Protein AF-A0A2X1BCI5-F1 (afdb_monomer_lite)

InterPro domains:
  IPR005119 LysR, substrate-binding [PF03466] (2-101)

Structure (mmCIF, N/CA/C/O backbone):
data_AF-A0A2X1BCI5-F1
#
_entry.id   AF-A0A2X1BCI5-F1
#
loop_
_atom_site.group_PDB
_atom_site.id
_atom_site.type_symbol
_atom_site.label_atom_id
_atom_site.label_alt_id
_atom_site.label_comp_id
_atom_site.label_asym_id
_atom_site.label_entity_id
_atom_site.label_seq_id
_atom_site.pdbx_PDB_ins_code
_atom_site.Cartn_x
_atom_site.Cartn_y
_atom_site.Cartn_z
_atom_site.occupancy
_atom_site.B_iso_or_equiv
_atom_site.auth_seq_id
_atom_site.auth_comp_id
_atom_site.auth_asym_id
_atom_site.auth_atom_id
_atom_site.pdbx_PDB_model_num
ATOM 1 N N . MET A 1 1 ? -2.399 7.761 15.644 1.00 83.50 1 MET A N 1
ATOM 2 C CA . MET A 1 1 ? -0.979 7.354 15.608 1.00 83.50 1 MET A CA 1
ATOM 3 C C . MET A 1 1 ? -0.542 7.251 14.160 1.00 83.50 1 MET A C 1
ATOM 5 O O . MET A 1 1 ? -1.283 6.682 13.364 1.00 83.50 1 MET A O 1
ATOM 9 N N . LEU A 1 2 ? 0.617 7.814 13.827 1.00 81.81 2 LEU A N 1
ATOM 10 C CA . LEU A 1 2 ? 1.187 7.818 12.478 1.00 81.81 2 LEU A CA 1
ATOM 11 C C . LEU A 1 2 ? 2.583 7.194 12.517 1.00 81.81 2 LEU A C 1
ATOM 13 O O . LEU A 1 2 ? 3.223 7.218 13.567 1.00 81.81 2 LEU A O 1
ATOM 17 N N . LEU A 1 3 ? 3.037 6.668 11.378 1.00 82.50 3 LEU A N 1
ATOM 18 C CA . LEU A 1 3 ? 4.419 6.213 11.204 1.00 82.50 3 LEU A CA 1
ATOM 19 C C . LEU A 1 3 ? 5.405 7.359 11.445 1.00 82.50 3 LEU A C 1
ATOM 21 O O . LEU A 1 3 ? 5.033 8.528 11.314 1.00 82.50 3 LEU A O 1
ATOM 25 N N . GLY A 1 4 ? 6.650 7.015 11.766 1.00 77.06 4 GLY A N 1
ATOM 26 C CA . GLY A 1 4 ? 7.753 7.965 11.865 1.00 77.06 4 GLY A CA 1
ATOM 27 C C . GLY A 1 4 ? 8.127 8.632 10.539 1.00 77.06 4 GLY A C 1
ATOM 28 O O . GLY A 1 4 ? 7.604 8.302 9.469 1.00 77.06 4 GLY A O 1
ATOM 29 N N . ASP A 1 5 ? 9.042 9.594 10.629 1.00 71.56 5 ASP A N 1
ATOM 30 C CA . ASP A 1 5 ? 9.600 10.291 9.470 1.00 71.56 5 ASP A CA 1
ATOM 31 C C . ASP A 1 5 ? 10.339 9.307 8.536 1.00 71.56 5 ASP A C 1
ATOM 33 O O . ASP A 1 5 ? 10.894 8.304 8.980 1.00 71.56 5 ASP A O 1
ATOM 37 N N . GLY A 1 6 ? 10.343 9.580 7.227 1.00 76.56 6 GLY A N 1
ATOM 38 C CA . GLY A 1 6 ? 10.981 8.719 6.216 1.00 76.56 6 GLY A CA 1
ATOM 39 C C . GLY A 1 6 ? 10.062 7.657 5.597 1.00 76.56 6 GLY A C 1
ATOM 40 O O . GLY A 1 6 ? 10.426 7.026 4.603 1.00 76.56 6 GLY A O 1
ATOM 41 N N . HIS A 1 7 ? 8.841 7.494 6.112 1.00 80.62 7 HIS A N 1
ATOM 42 C CA . HIS A 1 7 ? 7.809 6.678 5.479 1.00 80.62 7 HIS A CA 1
ATOM 43 C C . HIS A 1 7 ? 6.903 7.526 4.582 1.00 80.62 7 HIS A C 1
ATO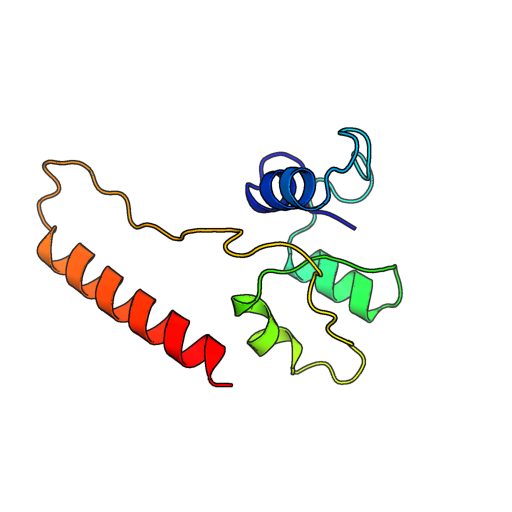M 45 O O . HIS A 1 7 ? 6.110 8.316 5.083 1.00 80.62 7 HIS A O 1
ATOM 51 N N . CYS A 1 8 ? 6.906 7.262 3.270 1.00 82.50 8 CYS A N 1
ATOM 52 C CA . CYS A 1 8 ? 6.005 7.928 2.312 1.00 82.50 8 CYS A CA 1
ATOM 53 C C . CYS A 1 8 ? 4.517 7.886 2.718 1.00 82.50 8 CYS A C 1
ATOM 55 O O . CYS A 1 8 ? 3.761 8.800 2.410 1.00 82.50 8 CYS A O 1
ATOM 57 N N . LEU A 1 9 ? 4.085 6.847 3.446 1.00 82.44 9 LEU A N 1
ATOM 58 C CA . LEU A 1 9 ? 2.714 6.747 3.948 1.00 82.44 9 LEU A CA 1
ATOM 59 C C . LEU A 1 9 ? 2.376 7.856 4.959 1.00 82.44 9 LEU A C 1
ATOM 61 O O . LEU A 1 9 ? 1.250 8.347 4.943 1.00 82.44 9 LEU A O 1
ATOM 65 N N . ARG A 1 10 ? 3.328 8.268 5.810 1.00 83.12 10 ARG A N 1
ATOM 66 C CA . ARG A 1 10 ? 3.144 9.407 6.721 1.00 83.12 10 ARG A CA 1
ATOM 67 C C . ARG A 1 10 ? 2.873 10.663 5.906 1.00 83.12 10 ARG A C 1
ATOM 69 O O . ARG A 1 10 ? 1.866 11.316 6.145 1.00 83.12 10 ARG A O 1
ATOM 76 N N . ASP A 1 11 ? 3.723 10.948 4.924 1.00 82.06 11 ASP A N 1
ATOM 77 C CA . ASP A 1 11 ? 3.606 12.148 4.094 1.00 82.06 11 ASP A CA 1
ATOM 78 C C . ASP A 1 11 ? 2.269 12.189 3.345 1.00 82.06 11 ASP A C 1
ATOM 80 O O . ASP A 1 11 ? 1.576 13.204 3.388 1.00 82.06 11 ASP A O 1
ATOM 84 N N . HIS A 1 12 ? 1.844 11.060 2.767 1.00 81.19 12 HIS A N 1
ATOM 85 C CA . HIS A 1 12 ? 0.539 10.955 2.110 1.00 81.19 12 HIS A CA 1
ATOM 86 C C . HIS A 1 12 ? -0.620 11.229 3.077 1.00 81.19 12 HIS A C 1
ATOM 88 O O . HIS A 1 12 ? -1.558 11.942 2.736 1.00 81.19 12 HIS A O 1
ATOM 94 N N . ILE A 1 13 ? -0.569 10.686 4.298 1.00 82.81 13 ILE A N 1
ATOM 95 C CA . ILE A 1 13 ? -1.602 10.939 5.311 1.00 82.81 13 ILE A CA 1
ATOM 96 C C . ILE A 1 13 ? -1.629 12.419 5.703 1.00 82.81 13 ILE A C 1
ATOM 98 O O . ILE A 1 13 ? -2.701 13.010 5.814 1.00 82.81 13 ILE A O 1
ATOM 102 N N . MET A 1 14 ? -0.460 13.025 5.908 1.00 82.00 14 MET A N 1
ATOM 103 C CA . MET A 1 14 ? -0.347 14.440 6.262 1.00 82.00 14 MET A CA 1
ATOM 104 C C . MET A 1 14 ? -0.942 15.340 5.174 1.00 82.00 14 MET A C 1
ATOM 106 O O . MET A 1 14 ? -1.634 16.306 5.497 1.00 82.00 14 MET A O 1
ATOM 110 N N . GLU A 1 15 ? -0.711 15.001 3.905 1.00 80.62 15 GLU A N 1
ATOM 111 C CA . GLU A 1 15 ? -1.253 15.707 2.743 1.00 80.62 15 GLU A CA 1
ATOM 112 C C . GLU A 1 15 ? -2.776 15.550 2.629 1.00 80.62 15 GLU A C 1
ATOM 114 O O . GLU A 1 15 ? -3.494 16.548 2.533 1.00 80.62 15 GLU A O 1
ATOM 119 N N . VAL A 1 16 ? -3.287 14.318 2.712 1.00 79.50 16 VAL A N 1
ATOM 120 C CA . VAL A 1 16 ? -4.721 14.016 2.561 1.00 79.50 16 VAL A CA 1
ATOM 121 C C . VAL A 1 16 ? -5.541 14.580 3.719 1.00 79.50 16 VAL A C 1
ATOM 123 O O . VAL A 1 16 ? -6.573 15.214 3.499 1.00 79.50 16 VAL A O 1
ATOM 126 N N . CYS A 1 17 ? -5.081 14.393 4.957 1.00 79.00 17 CYS A N 1
ATOM 127 C CA . CYS A 1 17 ? -5.792 14.846 6.153 1.00 79.00 17 CYS A CA 1
ATOM 128 C C . CYS A 1 17 ? -5.515 16.318 6.504 1.00 79.00 17 CYS A C 1
ATOM 130 O O . CYS A 1 17 ? -6.079 16.821 7.475 1.00 79.00 17 CYS A O 1
ATOM 132 N N . LYS A 1 18 ? -4.651 17.010 5.742 1.00 77.94 18 LYS A N 1
ATOM 133 C CA . LYS A 1 18 ? -4.219 18.401 5.989 1.00 77.94 18 LYS A CA 1
ATOM 134 C C . LYS A 1 18 ? -3.744 18.633 7.428 1.00 77.94 18 LYS A C 1
ATOM 136 O O . LYS A 1 18 ? -3.993 19.684 8.023 1.00 77.94 18 LYS A O 1
ATOM 141 N N . PHE A 1 19 ? -3.073 17.642 8.009 1.00 76.25 19 PHE A N 1
ATOM 142 C CA . PHE A 1 19 ? -2.563 17.748 9.370 1.00 76.25 19 PHE A CA 1
ATOM 143 C C . PHE A 1 19 ? -1.401 18.749 9.449 1.00 76.25 19 PHE A C 1
ATOM 145 O O . PHE A 1 19 ? -0.607 18.900 8.519 1.00 76.25 19 PHE A O 1
ATOM 152 N N . GLN A 1 20 ? -1.272 19.438 10.585 1.00 72.38 20 GLN A N 1
ATOM 153 C CA . GLN A 1 20 ? -0.122 20.308 10.837 1.00 72.38 20 GLN A CA 1
ATOM 154 C C . GLN A 1 20 ? 1.132 19.456 11.050 1.00 72.38 20 GLN A C 1
ATOM 156 O O . GLN A 1 20 ? 1.082 18.487 11.795 1.00 72.38 20 GLN A O 1
ATOM 161 N N . ARG A 1 21 ? 2.282 19.835 10.470 1.00 64.56 21 ARG A N 1
ATOM 162 C CA . ARG A 1 21 ? 3.532 19.035 10.493 1.00 64.56 21 ARG A CA 1
ATOM 163 C C . ARG A 1 21 ? 4.000 18.549 11.877 1.00 64.56 21 ARG A C 1
ATOM 165 O O . ARG A 1 21 ? 4.744 17.574 11.942 1.00 64.56 21 ARG A O 1
ATOM 172 N N . ASN A 1 22 ? 3.542 19.177 12.959 1.00 62.78 22 ASN A N 1
ATOM 173 C CA . ASN A 1 22 ? 3.881 18.806 14.335 1.00 62.78 22 ASN A CA 1
ATOM 174 C C . ASN A 1 22 ? 2.957 17.732 14.946 1.00 62.78 22 ASN A C 1
ATOM 176 O O . ASN A 1 22 ? 3.167 17.319 16.085 1.00 62.78 22 ASN A O 1
ATOM 180 N N . THR A 1 23 ? 1.936 17.240 14.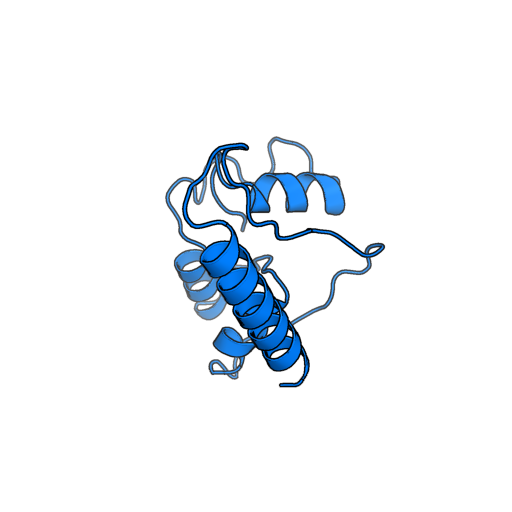235 1.00 65.19 23 THR A N 1
ATOM 181 C CA . THR A 1 23 ? 1.072 16.170 14.754 1.00 65.19 23 THR A CA 1
ATOM 182 C C . THR A 1 23 ? 1.833 14.843 14.834 1.00 65.19 23 THR A C 1
ATOM 184 O O . THR A 1 23 ? 2.242 14.275 13.818 1.00 65.19 23 THR A O 1
ATOM 187 N N . GLY A 1 24 ? 2.003 14.324 16.054 1.00 59.91 24 GLY A N 1
ATOM 188 C CA . GLY A 1 24 ? 2.552 12.986 16.297 1.00 59.91 24 GLY A CA 1
ATOM 189 C C . GLY A 1 24 ? 4.026 12.819 15.914 1.00 59.91 24 GLY A C 1
ATOM 190 O O . GLY A 1 24 ? 4.387 11.745 15.439 1.00 59.91 24 GLY A O 1
ATOM 191 N N . GLN A 1 25 ? 4.844 13.869 16.065 1.00 57.16 25 GLN A N 1
ATOM 192 C CA . GLN A 1 25 ? 6.279 13.862 15.730 1.00 57.16 25 GLN A CA 1
ATOM 193 C C . GLN A 1 25 ? 7.119 12.903 16.595 1.00 57.16 25 GLN A C 1
ATOM 195 O O . GLN A 1 25 ? 8.069 12.321 16.077 1.00 57.16 25 GLN A O 1
ATOM 200 N N . ASP A 1 26 ? 6.735 12.663 17.856 1.00 57.25 26 ASP A N 1
ATOM 201 C CA . ASP A 1 26 ? 7.658 12.029 18.813 1.00 57.25 26 ASP A CA 1
ATOM 202 C C . ASP A 1 26 ? 7.245 10.649 19.340 1.00 57.25 26 ASP A C 1
ATOM 204 O O . ASP A 1 26 ? 8.087 9.928 19.866 1.00 57.25 26 ASP A O 1
ATOM 208 N N . MET A 1 27 ? 5.983 10.225 19.206 1.00 62.56 27 MET A N 1
ATOM 209 C CA . MET A 1 27 ? 5.530 9.031 19.942 1.00 62.56 27 MET A CA 1
ATOM 210 C C . MET A 1 27 ? 5.848 7.680 19.276 1.00 62.56 27 MET A C 1
ATOM 212 O O . MET A 1 27 ? 5.816 6.669 19.968 1.00 62.56 27 MET A O 1
ATOM 216 N N . PHE A 1 28 ? 6.160 7.623 17.973 1.00 66.88 28 PHE A N 1
ATOM 217 C CA . PHE A 1 28 ? 6.256 6.341 17.241 1.00 66.88 28 PHE A CA 1
ATOM 218 C C . PHE A 1 28 ? 7.288 6.332 16.100 1.00 66.88 28 PHE A C 1
ATOM 220 O O . PHE A 1 28 ? 7.066 5.698 15.069 1.00 66.88 28 PHE A O 1
ATOM 227 N N . ARG A 1 29 ? 8.412 7.044 16.263 1.00 65.62 29 ARG A N 1
ATOM 228 C CA . ARG A 1 29 ? 9.428 7.223 15.206 1.00 65.62 29 ARG A CA 1
ATOM 229 C C . ARG A 1 29 ? 9.954 5.917 14.597 1.00 65.62 29 ARG A C 1
ATOM 231 O O . ARG A 1 29 ? 10.112 5.865 13.385 1.00 65.62 29 ARG A O 1
ATOM 238 N N . ASP A 1 30 ? 10.109 4.871 15.407 1.00 71.75 30 ASP A N 1
ATOM 239 C CA . ASP A 1 30 ? 10.634 3.569 14.964 1.00 71.75 30 ASP A CA 1
ATOM 240 C C . ASP A 1 30 ? 9.546 2.487 14.812 1.00 71.75 30 ASP A C 1
ATOM 242 O O . ASP A 1 30 ? 9.840 1.301 14.652 1.00 71.75 30 ASP A O 1
ATOM 246 N N . ALA A 1 31 ? 8.266 2.860 14.898 1.00 79.88 31 ALA A N 1
ATOM 247 C CA . ALA A 1 31 ? 7.177 1.895 14.815 1.00 79.88 31 ALA A CA 1
ATOM 248 C C . ALA A 1 31 ? 6.896 1.494 13.361 1.00 79.88 31 ALA A C 1
ATOM 250 O O . ALA A 1 31 ? 6.748 2.339 12.481 1.00 79.88 31 ALA A O 1
ATOM 251 N N . SER A 1 32 ? 6.735 0.192 13.122 1.00 86.38 32 SER A N 1
ATOM 252 C CA . SER A 1 32 ? 6.225 -0.323 11.848 1.00 86.38 32 SER A CA 1
ATOM 253 C C . SER A 1 32 ? 4.701 -0.176 11.755 1.00 86.38 32 SER A C 1
ATOM 255 O O . SER A 1 32 ? 4.019 -0.006 12.769 1.00 86.38 32 SER A O 1
ATOM 257 N N . LEU A 1 33 ? 4.137 -0.333 10.551 1.00 87.50 33 LEU A N 1
ATOM 258 C CA . LEU A 1 33 ? 2.681 -0.353 10.369 1.00 87.50 33 LEU A CA 1
ATOM 259 C C . LEU A 1 33 ? 2.031 -1.444 11.233 1.00 87.50 33 LEU A C 1
ATOM 261 O O . LEU A 1 33 ? 1.040 -1.184 11.908 1.00 87.50 33 LEU A O 1
ATOM 265 N N . ASN A 1 34 ? 2.642 -2.632 11.284 1.00 88.12 34 ASN A N 1
ATOM 266 C CA . ASN A 1 34 ? 2.165 -3.729 12.123 1.00 88.12 34 ASN A CA 1
ATOM 267 C C . ASN A 1 34 ? 2.169 -3.345 13.604 1.00 88.12 34 ASN A C 1
ATOM 269 O O . ASN A 1 34 ? 1.216 -3.645 14.315 1.00 88.12 34 ASN A O 1
ATOM 273 N N . THR A 1 35 ? 3.201 -2.639 14.067 1.00 89.38 35 THR A N 1
ATOM 274 C CA . THR A 1 35 ? 3.270 -2.148 15.449 1.00 89.38 35 THR A CA 1
ATOM 275 C C . THR A 1 35 ? 2.111 -1.196 15.748 1.00 89.38 35 THR A C 1
ATOM 277 O O . THR A 1 35 ? 1.443 -1.355 16.764 1.00 89.38 35 THR A O 1
ATOM 280 N N . LEU A 1 36 ? 1.812 -0.250 14.853 1.00 89.38 36 LEU A N 1
ATOM 281 C CA . LEU A 1 36 ? 0.690 0.683 15.027 1.00 89.38 36 LEU A CA 1
ATOM 282 C C . LEU A 1 36 ? -0.672 -0.024 15.047 1.00 89.38 36 LEU A C 1
ATOM 284 O O . LEU A 1 36 ? -1.550 0.349 15.830 1.00 89.38 36 LEU A O 1
ATOM 288 N N . VAL A 1 37 ? -0.841 -1.066 14.230 1.00 89.75 37 VAL A N 1
ATOM 289 C CA . VAL A 1 37 ? -2.037 -1.922 14.258 1.00 89.75 37 VAL A CA 1
ATOM 290 C C . VAL A 1 37 ? -2.146 -2.641 15.604 1.00 89.75 37 VAL A C 1
ATOM 292 O O . VAL A 1 37 ? -3.207 -2.606 16.219 1.00 89.75 37 VAL A O 1
ATOM 295 N N . GLN A 1 38 ? -1.054 -3.213 16.121 1.00 89.56 38 GLN A N 1
ATOM 296 C CA . GLN A 1 38 ? -1.046 -3.868 17.437 1.00 89.56 38 GLN A CA 1
ATOM 297 C C . GLN A 1 38 ? -1.352 -2.900 18.587 1.00 89.56 38 GLN A C 1
ATOM 299 O O . GLN A 1 38 ? -2.087 -3.247 19.508 1.00 89.56 38 GLN A O 1
ATOM 304 N N . LEU A 1 39 ? -0.861 -1.663 18.533 1.00 90.56 39 LEU A N 1
ATOM 305 C CA . LEU A 1 39 ? -1.208 -0.637 19.522 1.00 90.56 39 LEU A CA 1
ATOM 306 C C . LEU A 1 39 ? -2.699 -0.276 19.458 1.00 90.56 39 LEU A C 1
ATOM 308 O O . LEU A 1 39 ? -3.353 -0.146 20.490 1.00 90.56 39 LEU A O 1
ATOM 312 N N . THR A 1 40 ? -3.256 -0.186 18.249 1.00 90.56 40 THR A N 1
ATOM 313 C CA . THR A 1 40 ? -4.694 0.047 18.031 1.00 90.56 40 THR A CA 1
ATOM 314 C C . THR A 1 40 ? -5.525 -1.110 18.596 1.00 90.56 40 THR A C 1
ATOM 316 O O . THR A 1 40 ? -6.494 -0.874 19.312 1.00 90.56 40 THR A O 1
ATOM 319 N N . LEU A 1 41 ? -5.096 -2.3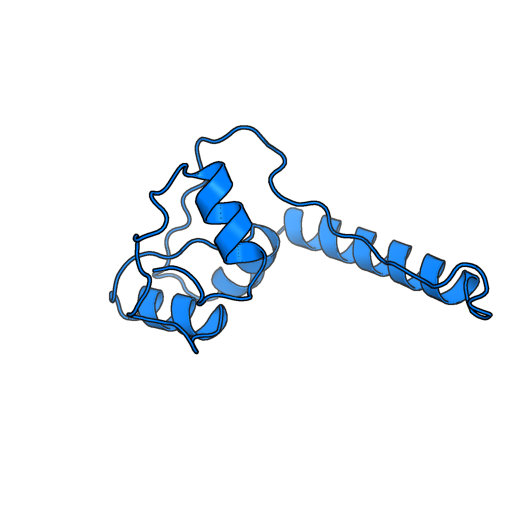58 18.371 1.00 90.69 41 LEU A N 1
ATOM 320 C CA . LEU A 1 41 ? -5.717 -3.564 18.939 1.00 90.69 41 LEU A CA 1
ATOM 321 C C . LEU A 1 41 ? -5.747 -3.564 20.470 1.00 90.69 41 LEU A C 1
ATOM 323 O O . LEU A 1 41 ? -6.689 -4.075 21.069 1.00 90.69 41 LEU A O 1
ATOM 327 N N . ASN A 1 42 ? -4.733 -2.974 21.101 1.00 90.94 42 ASN A N 1
ATOM 328 C CA . ASN A 1 42 ? -4.626 -2.847 22.553 1.00 90.94 42 ASN A CA 1
ATOM 329 C C . ASN A 1 42 ? -5.249 -1.542 23.086 1.00 90.94 42 ASN A C 1
ATOM 331 O O . ASN A 1 42 ? -4.912 -1.098 24.181 1.00 90.94 42 ASN A O 1
ATOM 335 N N . ASN A 1 43 ? -6.166 -0.923 22.331 1.00 88.81 43 ASN A N 1
ATOM 336 C CA . ASN A 1 43 ? -6.884 0.302 22.700 1.00 88.81 43 ASN A CA 1
ATOM 337 C C . ASN A 1 43 ? -5.982 1.523 22.965 1.00 88.81 43 ASN A C 1
ATOM 339 O O . ASN A 1 43 ? -6.376 2.447 23.674 1.00 88.81 43 ASN A O 1
ATOM 343 N N . MET A 1 44 ? -4.788 1.578 22.369 1.00 88.75 44 MET A N 1
ATOM 344 C CA . MET A 1 44 ? -3.849 2.700 22.532 1.00 88.75 44 MET A CA 1
ATOM 345 C C . MET A 1 44 ? -4.072 3.829 21.509 1.00 88.75 44 MET A C 1
ATOM 347 O O . MET A 1 44 ? -3.202 4.673 21.298 1.00 88.75 44 MET A O 1
ATOM 351 N N . GLY A 1 45 ? -5.243 3.861 20.869 1.00 88.25 45 GLY A N 1
ATOM 352 C CA . GLY A 1 45 ? -5.669 4.917 19.954 1.00 88.25 45 GLY A CA 1
ATOM 353 C C . GLY A 1 45 ? -6.124 4.381 18.601 1.00 88.25 45 GLY A C 1
ATOM 354 O O . GLY A 1 45 ? -6.502 3.224 18.475 1.00 88.25 45 GLY A O 1
ATOM 355 N N . LEU A 1 46 ? -6.084 5.250 17.591 1.00 89.25 46 LEU A N 1
ATOM 356 C CA . LEU A 1 46 ? -6.459 4.957 16.204 1.00 89.25 46 LEU A CA 1
ATOM 357 C C . LEU A 1 46 ? -5.238 5.105 15.292 1.00 89.25 46 LEU A C 1
ATOM 359 O O . LEU A 1 46 ? -4.334 5.902 15.577 1.00 89.25 46 LEU A O 1
ATOM 363 N N . THR A 1 47 ? -5.222 4.405 14.164 1.00 89.31 47 THR A N 1
ATOM 364 C CA . THR A 1 47 ? -4.196 4.564 13.128 1.00 89.31 47 THR A CA 1
ATOM 365 C C . THR A 1 47 ? -4.811 4.563 11.731 1.00 89.31 47 THR A C 1
ATOM 367 O O . THR A 1 47 ? -5.977 4.219 11.562 1.00 89.31 47 THR A O 1
ATOM 370 N N . LEU A 1 48 ? -4.033 5.004 10.745 1.00 87.81 48 LEU A N 1
ATOM 371 C CA . LEU A 1 48 ? -4.427 5.059 9.342 1.00 87.81 48 LEU A CA 1
ATOM 372 C C . LEU A 1 48 ? -3.614 4.039 8.559 1.00 87.81 48 LEU A C 1
ATOM 374 O O . LEU A 1 48 ? -2.394 3.949 8.708 1.00 87.81 48 LEU A O 1
ATOM 378 N N . VAL A 1 49 ? -4.308 3.268 7.733 1.00 88.00 49 VAL A N 1
ATOM 379 C CA . VAL A 1 49 ? -3.758 2.117 7.018 1.00 88.00 49 VAL A CA 1
ATOM 380 C C . VAL A 1 49 ? -4.160 2.199 5.545 1.00 88.00 49 VAL A C 1
ATOM 382 O O . VAL A 1 49 ? -5.213 2.753 5.228 1.00 88.00 49 VAL A O 1
ATOM 385 N N . PRO A 1 50 ? -3.339 1.683 4.618 1.00 86.94 50 PRO A N 1
ATOM 386 C CA . PRO A 1 50 ? -3.751 1.555 3.228 1.00 86.94 50 PRO A CA 1
ATOM 387 C C . PRO A 1 50 ? -4.817 0.460 3.084 1.00 86.94 50 PRO A C 1
ATOM 389 O O . PRO A 1 50 ? -4.745 -0.564 3.757 1.00 86.94 50 PRO A O 1
ATOM 392 N N . GLU A 1 51 ? -5.738 0.639 2.138 1.00 86.06 51 GLU A N 1
ATOM 393 C CA . GLU A 1 51 ? -6.829 -0.306 1.830 1.00 86.06 51 GLU A CA 1
ATOM 394 C C . GLU A 1 51 ? -6.333 -1.754 1.636 1.00 86.06 51 GLU A C 1
ATOM 396 O O . GLU A 1 51 ? -6.903 -2.700 2.163 1.00 86.06 51 GLU A O 1
ATOM 401 N N . MET A 1 52 ? -5.193 -1.945 0.965 1.00 84.88 52 MET A N 1
ATOM 402 C CA . MET A 1 52 ? -4.628 -3.285 0.741 1.00 84.88 52 MET A CA 1
ATOM 403 C C . MET A 1 52 ? -4.246 -4.039 2.033 1.00 84.88 52 MET A C 1
ATOM 405 O O . MET A 1 52 ? -4.061 -5.255 2.004 1.00 84.88 52 MET A O 1
ATOM 409 N N . ALA A 1 53 ? -4.092 -3.335 3.160 1.00 86.25 53 ALA A N 1
ATOM 410 C CA . ALA A 1 53 ? -3.769 -3.936 4.451 1.00 86.25 53 ALA A CA 1
ATOM 411 C C . ALA A 1 53 ? -5.013 -4.409 5.226 1.00 86.25 53 ALA A C 1
ATOM 413 O O . ALA A 1 53 ? -4.853 -5.166 6.181 1.00 86.25 53 ALA A O 1
ATOM 414 N N . LEU A 1 54 ? -6.229 -4.023 4.813 1.00 86.69 54 LEU A N 1
ATOM 415 C CA . LEU A 1 54 ? -7.480 -4.394 5.494 1.00 86.69 54 LEU A CA 1
ATOM 416 C C . LEU A 1 54 ? -7.690 -5.914 5.516 1.00 86.69 54 LEU A C 1
ATOM 418 O O . LEU A 1 54 ? -8.058 -6.484 6.539 1.00 86.69 54 LEU A O 1
ATOM 422 N N . SER A 1 55 ? -7.305 -6.605 4.437 1.00 83.25 55 SER A N 1
ATOM 423 C CA . SER A 1 55 ? -7.361 -8.073 4.366 1.00 83.25 55 SER A CA 1
ATOM 424 C C . SER A 1 55 ? -6.617 -8.762 5.522 1.00 83.25 55 SER A C 1
ATOM 426 O O . SER A 1 55 ? -7.083 -9.775 6.040 1.00 83.25 55 SER A O 1
ATOM 428 N N . GLN A 1 56 ? -5.502 -8.192 5.987 1.00 81.25 56 GLN A N 1
ATOM 429 C CA . GLN A 1 56 ? -4.729 -8.718 7.121 1.00 81.25 56 GLN A CA 1
ATOM 430 C C . GLN A 1 56 ? -5.358 -8.353 8.473 1.00 81.25 56 GLN A C 1
ATOM 432 O O . GLN A 1 56 ? -5.089 -9.014 9.474 1.00 81.25 56 GLN A O 1
ATOM 437 N N . MET A 1 57 ? -6.187 -7.309 8.509 1.00 82.25 57 MET A N 1
ATOM 438 C CA . MET A 1 57 ? -6.852 -6.817 9.718 1.00 82.25 57 MET A CA 1
ATOM 439 C C . MET A 1 57 ? -8.179 -7.519 9.984 1.00 82.25 57 MET A C 1
ATOM 441 O O . MET A 1 57 ? -8.562 -7.627 11.145 1.00 82.25 57 MET A O 1
ATOM 445 N N . SER A 1 58 ? -8.806 -8.093 8.954 1.00 80.81 58 SER A N 1
ATOM 446 C CA . SER A 1 58 ? -10.011 -8.927 9.077 1.00 80.81 58 SER A CA 1
ATOM 447 C C . SER A 1 58 ? -9.866 -10.095 10.069 1.00 80.81 58 SER A C 1
ATOM 449 O O . SER A 1 58 ? -10.853 -10.569 10.627 1.00 80.81 58 SER A O 1
ATOM 451 N N . ALA A 1 59 ? -8.631 -10.528 10.350 1.00 82.06 59 ALA A N 1
ATOM 452 C CA . ALA A 1 59 ? -8.318 -11.526 11.371 1.00 82.06 59 ALA A CA 1
ATOM 453 C C . ALA A 1 59 ? -8.584 -11.047 12.815 1.00 82.06 59 ALA A C 1
ATOM 455 O O . ALA A 1 59 ? -8.602 -11.865 13.737 1.00 82.06 59 ALA A O 1
ATOM 456 N N . TYR A 1 60 ? -8.781 -9.744 13.033 1.00 85.19 60 TYR A N 1
ATOM 457 C CA . TYR A 1 60 ? -8.982 -9.154 14.350 1.00 85.19 60 TYR A CA 1
ATOM 458 C C . TYR A 1 60 ? -10.408 -8.594 14.500 1.00 85.19 60 TYR A C 1
ATOM 460 O O . TYR A 1 60 ? -10.666 -7.452 14.119 1.00 85.19 60 TYR A O 1
ATOM 468 N N . PRO A 1 61 ? -11.339 -9.330 15.137 1.00 81.88 61 PRO A N 1
ATOM 469 C CA . PRO A 1 61 ? -12.759 -8.954 15.200 1.00 81.88 61 PRO A CA 1
ATOM 470 C C . PRO A 1 61 ? -13.042 -7.679 16.010 1.00 81.88 61 PRO A C 1
ATOM 472 O O . PRO A 1 61 ? -14.130 -7.116 15.925 1.00 81.88 61 PRO A O 1
ATOM 475 N N . ASN A 1 62 ? -12.074 -7.226 16.809 1.00 85.69 62 ASN A N 1
ATOM 476 C CA . ASN A 1 62 ? -12.211 -6.045 17.660 1.00 85.69 62 ASN A CA 1
ATOM 477 C C . ASN A 1 62 ? -11.778 -4.747 16.960 1.00 85.69 62 ASN A C 1
ATOM 479 O O . ASN A 1 62 ? -11.932 -3.671 17.538 1.00 85.69 62 ASN A O 1
ATOM 483 N N . LEU A 1 63 ? -11.234 -4.823 15.740 1.00 88.00 63 LEU A N 1
ATOM 484 C CA . LEU A 1 63 ? -10.960 -3.637 14.936 1.00 88.00 63 LEU A CA 1
ATOM 485 C C . LEU A 1 63 ? -12.211 -3.222 14.174 1.00 88.00 63 LEU A C 1
ATOM 487 O O . LEU A 1 63 ? -12.952 -4.045 13.645 1.00 88.00 63 LEU A O 1
ATOM 491 N N . LYS A 1 64 ? -12.420 -1.910 14.106 1.00 89.00 64 LYS A N 1
ATOM 492 C CA . LYS A 1 64 ? -13.406 -1.306 13.218 1.00 89.00 64 LYS A CA 1
ATOM 493 C C . LYS A 1 64 ? -12.679 -0.461 12.196 1.00 89.00 64 LYS A C 1
ATOM 495 O O . LYS A 1 64 ? -11.867 0.392 12.549 1.00 89.00 64 LYS A O 1
ATOM 500 N N . GLU A 1 65 ? -13.004 -0.703 10.941 1.00 88.94 65 GLU A N 1
ATOM 501 C CA . GLU A 1 65 ? -12.474 0.032 9.805 1.00 88.94 65 GLU A CA 1
ATOM 502 C C . GLU A 1 65 ? -13.441 1.168 9.467 1.00 88.94 65 GLU A C 1
ATOM 504 O O . GLU A 1 65 ? -14.658 0.977 9.448 1.00 88.94 65 GLU A O 1
ATOM 509 N N . ILE A 1 66 ? -12.906 2.367 9.242 1.00 88.94 66 ILE A N 1
ATOM 510 C CA . ILE A 1 66 ? -13.693 3.544 8.873 1.00 88.94 66 ILE A CA 1
ATOM 511 C C . ILE A 1 66 ? -13.044 4.144 7.623 1.00 88.94 66 ILE A C 1
ATOM 513 O O . ILE A 1 66 ? -11.880 4.552 7.700 1.00 88.94 66 ILE A O 1
ATOM 517 N N . PRO A 1 67 ? -13.746 4.191 6.475 1.00 86.44 67 PRO A N 1
ATOM 518 C CA . PRO A 1 67 ? -13.208 4.813 5.275 1.00 86.44 67 PRO A CA 1
ATOM 519 C C . PRO A 1 67 ? -13.040 6.322 5.487 1.00 86.44 67 PRO A C 1
ATOM 521 O O . PRO A 1 67 ? -13.838 6.964 6.170 1.00 86.44 67 PRO A O 1
ATOM 524 N N . LEU A 1 68 ? -11.990 6.889 4.895 1.00 82.94 68 LEU A N 1
ATOM 525 C CA . LEU A 1 68 ? -11.764 8.332 4.911 1.00 82.94 68 LEU A CA 1
ATOM 526 C C . LEU A 1 68 ? -12.742 9.033 3.963 1.00 82.94 68 LEU A C 1
ATOM 528 O O . LEU A 1 68 ? -12.883 8.631 2.810 1.00 82.94 68 LEU A O 1
ATOM 532 N N . ASP A 1 69 ? -13.350 10.123 4.429 1.00 81.75 69 ASP A N 1
ATOM 533 C CA . ASP A 1 69 ? -14.151 11.031 3.600 1.00 81.75 69 ASP A CA 1
ATOM 534 C C . ASP A 1 69 ? -13.231 12.013 2.851 1.00 81.75 69 ASP A C 1
ATOM 536 O O . ASP A 1 69 ? -13.117 13.193 3.186 1.00 81.75 69 ASP A O 1
ATOM 540 N N . ALA A 1 70 ? -12.457 11.483 1.901 1.00 71.06 70 ALA A N 1
ATOM 541 C CA . ALA A 1 70 ? -11.494 12.241 1.109 1.00 71.06 70 ALA A CA 1
ATOM 542 C C . ALA A 1 70 ? -11.526 11.809 -0.371 1.00 71.06 70 ALA A C 1
ATOM 544 O O . ALA A 1 70 ? -11.769 10.639 -0.671 1.00 71.06 70 ALA A O 1
ATOM 545 N N . PRO A 1 71 ? -11.271 12.727 -1.324 1.00 70.06 71 PRO A N 1
ATOM 546 C CA . PRO A 1 71 ? -11.310 12.407 -2.748 1.00 70.06 71 PRO A CA 1
ATOM 547 C C . PRO A 1 71 ? -10.188 11.432 -3.147 1.00 70.06 71 PRO A C 1
ATOM 549 O O . PRO A 1 71 ? -9.011 11.675 -2.888 1.00 70.06 71 PRO A O 1
ATOM 552 N N . THR A 1 72 ? -10.557 10.339 -3.816 1.00 61.69 72 THR A N 1
ATOM 553 C CA . THR A 1 72 ? -9.648 9.310 -4.354 1.00 61.69 72 THR A CA 1
ATOM 554 C C . THR A 1 72 ? -8.983 9.748 -5.673 1.00 61.69 72 THR A C 1
ATOM 556 O O . THR A 1 72 ? -9.651 10.443 -6.443 1.00 61.69 72 THR A O 1
ATOM 559 N N . PRO A 1 73 ? -7.758 9.289 -6.036 1.00 61.34 73 PRO A N 1
ATOM 560 C CA . PRO A 1 73 ? -6.908 8.292 -5.368 1.00 61.34 73 PRO A CA 1
ATOM 561 C C . PRO A 1 73 ? -5.754 8.891 -4.541 1.00 61.34 73 PRO A C 1
ATOM 563 O O . PRO A 1 73 ? -5.131 9.873 -4.931 1.00 61.34 73 PRO A O 1
ATOM 566 N N . HIS A 1 74 ? -5.405 8.237 -3.428 1.00 73.38 74 HIS A N 1
ATOM 567 C CA . HIS A 1 74 ? -4.364 8.724 -2.507 1.00 73.38 74 HIS A CA 1
ATOM 568 C C . HIS A 1 74 ? -2.951 8.179 -2.780 1.00 73.38 74 HIS A C 1
ATOM 570 O O . HIS A 1 74 ? -1.976 8.738 -2.285 1.00 73.38 74 HIS A O 1
ATOM 576 N N . ARG A 1 75 ? -2.806 7.068 -3.520 1.00 79.25 75 ARG A N 1
ATOM 577 C CA . ARG A 1 75 ? -1.496 6.450 -3.792 1.00 79.25 75 ARG A CA 1
ATOM 578 C C . ARG A 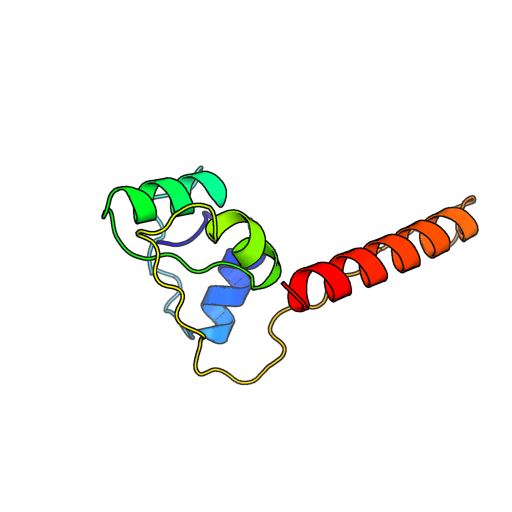1 75 ? -1.502 5.621 -5.074 1.00 79.25 75 ARG A C 1
ATOM 580 O O . ARG A 1 75 ? -2.379 4.783 -5.260 1.00 79.25 75 ARG A O 1
ATOM 587 N N . THR A 1 76 ? -0.449 5.769 -5.875 1.00 84.06 76 THR A N 1
ATOM 588 C CA . THR A 1 76 ? -0.155 4.910 -7.032 1.00 84.06 76 THR A CA 1
ATOM 589 C C . THR A 1 76 ? 1.083 4.067 -6.737 1.00 84.06 76 THR A C 1
ATOM 591 O O . THR A 1 76 ? 2.119 4.598 -6.337 1.00 84.06 76 THR A O 1
ATOM 594 N N . LEU A 1 77 ? 0.984 2.747 -6.910 1.00 86.69 77 LEU A N 1
ATOM 595 C CA . LEU A 1 77 ? 2.130 1.839 -6.841 1.00 86.69 77 LEU A CA 1
ATOM 596 C C . LEU A 1 77 ? 2.754 1.710 -8.232 1.00 86.69 77 LEU A C 1
ATOM 598 O O . LEU A 1 77 ? 2.038 1.548 -9.218 1.00 86.69 77 LEU A O 1
ATOM 602 N N . ALA A 1 78 ? 4.081 1.774 -8.308 1.00 90.50 78 ALA A N 1
ATOM 603 C CA . ALA A 1 78 ? 4.818 1.688 -9.561 1.00 90.50 78 ALA A CA 1
ATOM 604 C C . ALA A 1 78 ? 6.045 0.786 -9.406 1.00 90.50 78 ALA A C 1
ATOM 606 O O . ALA A 1 78 ? 6.686 0.767 -8.355 1.00 90.50 78 ALA A O 1
ATOM 607 N N . ILE A 1 79 ? 6.384 0.075 -10.480 1.00 91.81 79 ILE A N 1
ATOM 608 C CA . ILE A 1 79 ? 7.676 -0.592 -10.630 1.00 91.81 79 ILE A CA 1
ATOM 609 C C . ILE A 1 79 ? 8.566 0.347 -11.437 1.00 91.81 79 ILE A C 1
ATOM 611 O O . ILE A 1 79 ? 8.193 0.769 -12.530 1.00 91.81 79 ILE A O 1
ATOM 615 N N . ILE A 1 80 ? 9.734 0.684 -10.893 1.00 92.75 80 ILE A N 1
ATOM 616 C CA . ILE A 1 80 ? 10.701 1.565 -11.549 1.00 92.75 80 ILE A CA 1
ATOM 617 C C . ILE A 1 80 ? 11.952 0.755 -11.866 1.00 92.75 80 ILE A C 1
ATOM 619 O O . ILE A 1 80 ? 12.557 0.148 -10.983 1.00 92.75 80 ILE A O 1
ATOM 623 N N . THR A 1 81 ? 12.357 0.771 -13.132 1.00 94.19 81 THR A N 1
ATOM 624 C CA . THR A 1 81 ? 13.557 0.086 -13.620 1.00 94.19 81 THR A CA 1
ATOM 625 C C . THR A 1 81 ? 14.478 1.071 -14.321 1.00 94.19 81 THR A C 1
ATOM 627 O O . THR A 1 81 ? 14.044 2.103 -14.831 1.00 94.19 81 THR A O 1
ATOM 630 N N . ARG A 1 82 ? 15.774 0.749 -14.387 1.00 95.25 82 ARG A N 1
ATOM 631 C CA . ARG A 1 82 ? 16.696 1.504 -15.248 1.00 95.25 82 ARG A CA 1
ATOM 632 C C . ARG A 1 82 ? 16.303 1.301 -16.721 1.00 95.25 82 ARG A C 1
ATOM 634 O O . ARG A 1 82 ? 15.904 0.186 -17.057 1.00 95.25 82 ARG A O 1
ATOM 641 N N . PRO A 1 83 ? 16.483 2.302 -17.602 1.00 92.75 83 PRO A N 1
ATOM 642 C CA . PRO A 1 83 ? 16.134 2.177 -19.021 1.00 92.75 83 PRO A CA 1
ATOM 643 C C . PRO A 1 83 ? 16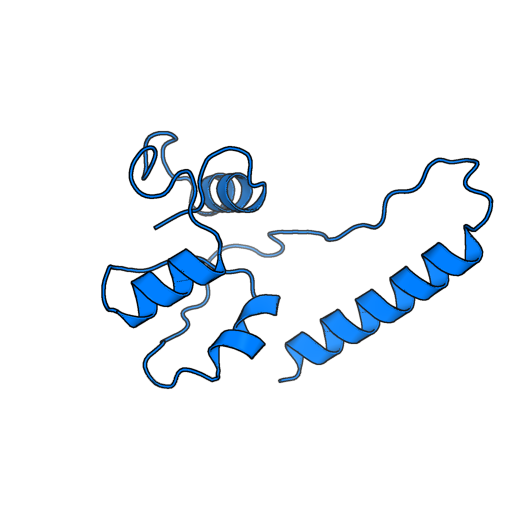.771 0.964 -19.717 1.00 92.75 83 PRO A C 1
ATOM 645 O O . PRO A 1 83 ? 16.107 0.270 -20.474 1.00 92.75 83 PRO A O 1
ATOM 648 N N . ASN A 1 84 ? 18.029 0.652 -19.388 1.00 93.94 84 ASN A N 1
ATOM 649 C CA . ASN A 1 84 ? 18.781 -0.458 -19.988 1.00 93.94 84 ASN A CA 1
ATOM 650 C C . ASN A 1 84 ? 18.760 -1.732 -19.126 1.00 93.94 84 ASN A C 1
ATOM 652 O O . ASN A 1 84 ? 19.734 -2.483 -19.094 1.00 93.94 84 ASN A O 1
ATOM 656 N N . TYR A 1 85 ? 17.700 -1.954 -18.348 1.00 95.62 85 TYR A N 1
ATOM 657 C CA . TYR A 1 85 ? 17.596 -3.159 -17.532 1.00 95.62 85 TYR A CA 1
ATOM 658 C C . TYR A 1 85 ? 17.374 -4.395 -18.428 1.00 95.62 85 TYR A C 1
ATOM 660 O O . TYR A 1 85 ? 16.366 -4.459 -19.131 1.00 95.62 85 TYR A O 1
ATOM 668 N N . PRO A 1 86 ? 18.271 -5.400 -18.406 1.00 94.88 86 PRO A N 1
ATOM 669 C CA . PRO A 1 86 ? 18.261 -6.488 -19.390 1.00 94.88 86 PRO A CA 1
ATOM 670 C C . PRO A 1 86 ? 17.068 -7.446 -19.255 1.00 94.88 86 PRO A C 1
ATOM 672 O O . PRO A 1 86 ? 16.762 -8.172 -20.193 1.00 94.88 86 PRO A O 1
ATOM 675 N N . ARG A 1 87 ? 16.378 -7.455 -18.106 1.00 95.88 87 ARG A N 1
ATOM 676 C CA . ARG A 1 87 ? 15.245 -8.354 -17.818 1.00 95.88 87 ARG A CA 1
ATOM 677 C C . ARG A 1 87 ? 13.912 -7.599 -17.790 1.00 95.88 87 ARG A C 1
ATOM 679 O O . ARG A 1 87 ? 13.092 -7.796 -16.899 1.00 95.88 87 ARG A O 1
ATOM 686 N N . ALA A 1 88 ? 13.702 -6.698 -18.750 1.00 93.56 88 ALA A N 1
ATOM 687 C CA . ALA A 1 88 ? 12.464 -5.920 -18.848 1.00 93.56 88 ALA A CA 1
ATOM 688 C C . ALA A 1 88 ? 11.208 -6.809 -18.967 1.00 93.56 88 ALA A C 1
ATOM 690 O O . ALA A 1 88 ? 10.175 -6.490 -18.386 1.00 93.56 88 ALA A O 1
ATOM 691 N N . ALA A 1 89 ? 11.314 -7.955 -19.651 1.00 94.19 89 ALA A N 1
ATOM 692 C CA . ALA A 1 89 ? 10.225 -8.928 -19.752 1.00 94.19 89 ALA A CA 1
ATOM 693 C C . ALA A 1 89 ? 9.784 -9.461 -18.375 1.00 94.19 89 ALA A C 1
ATOM 695 O O . ALA A 1 89 ? 8.592 -9.500 -18.083 1.00 94.19 89 ALA A O 1
ATOM 696 N N . ASP A 1 90 ? 10.736 -9.780 -17.497 1.00 95.75 90 ASP A N 1
ATOM 697 C CA . ASP A 1 90 ? 10.442 -10.278 -16.149 1.00 95.75 90 ASP A CA 1
ATOM 698 C C . ASP A 1 90 ? 9.792 -9.198 -15.277 1.00 95.75 90 ASP A C 1
ATOM 700 O O . ASP A 1 90 ? 8.931 -9.490 -14.452 1.00 95.75 90 ASP A O 1
ATOM 704 N N . MET A 1 91 ? 10.176 -7.935 -15.478 1.00 95.62 91 MET A N 1
ATOM 705 C CA . MET A 1 91 ? 9.563 -6.801 -14.784 1.00 95.62 91 MET A CA 1
ATOM 706 C C . MET A 1 91 ? 8.110 -6.593 -15.213 1.00 95.62 91 MET A C 1
ATOM 708 O O . MET A 1 91 ? 7.270 -6.299 -14.365 1.00 95.62 91 MET A O 1
ATOM 712 N N . ASN A 1 92 ? 7.796 -6.807 -16.493 1.00 93.81 92 ASN A N 1
ATOM 713 C CA . ASN A 1 92 ? 6.412 -6.803 -16.969 1.00 93.81 92 ASN A CA 1
ATOM 714 C C . ASN A 1 92 ? 5.613 -7.967 -16.371 1.00 93.81 92 ASN A C 1
ATOM 716 O O . ASN A 1 92 ? 4.506 -7.753 -15.889 1.00 93.81 92 ASN A O 1
ATOM 720 N N . LEU A 1 93 ? 6.200 -9.166 -16.298 1.00 96.31 93 LEU A N 1
ATOM 721 C CA . LEU A 1 93 ? 5.554 -10.309 -15.649 1.00 96.31 93 LEU A CA 1
ATOM 722 C C . LEU A 1 93 ? 5.256 -10.029 -14.166 1.00 96.31 93 LEU A C 1
ATOM 724 O O . LEU A 1 93 ? 4.155 -10.300 -13.691 1.00 96.31 93 LEU A O 1
ATOM 728 N N . LEU A 1 94 ? 6.211 -9.448 -13.432 1.00 96.00 94 LEU A N 1
ATOM 729 C CA . LEU A 1 94 ? 6.000 -9.029 -12.042 1.00 96.00 94 LEU A CA 1
ATOM 730 C C . LEU A 1 94 ? 4.914 -7.957 -11.924 1.00 96.00 94 LEU A C 1
ATOM 732 O O . LEU A 1 94 ? 4.108 -8.010 -10.997 1.00 96.00 94 LEU A O 1
ATOM 736 N N . LEU A 1 95 ? 4.874 -7.001 -12.855 1.00 95.06 95 LEU A N 1
ATOM 737 C CA . LEU A 1 95 ? 3.842 -5.968 -12.882 1.00 95.06 95 LEU A CA 1
ATOM 738 C C . LEU A 1 95 ? 2.448 -6.581 -13.021 1.00 95.06 95 LEU A C 1
ATOM 740 O O . LEU A 1 95 ? 1.538 -6.182 -12.295 1.00 95.06 95 LEU A O 1
ATOM 744 N N . ASP A 1 96 ? 2.286 -7.548 -13.919 1.00 95.00 96 ASP A N 1
ATOM 745 C CA . ASP A 1 96 ? 1.007 -8.219 -14.141 1.00 95.00 96 ASP A CA 1
ATOM 746 C C . ASP A 1 96 ? 0.592 -9.050 -12.921 1.00 95.00 96 ASP A C 1
ATOM 748 O O . ASP A 1 96 ? -0.550 -8.951 -12.468 1.00 95.00 96 ASP A O 1
ATOM 752 N N . LEU A 1 97 ? 1.536 -9.769 -12.302 1.00 95.38 97 LEU A N 1
ATOM 753 C CA . LEU A 1 97 ? 1.294 -10.500 -11.052 1.00 95.38 97 LEU A CA 1
ATOM 754 C C . LEU A 1 97 ? 0.873 -9.569 -9.908 1.00 95.38 97 LEU A C 1
ATOM 756 O O . LEU A 1 97 ? -0.077 -9.867 -9.184 1.00 95.38 97 LEU A O 1
ATOM 760 N N . PHE A 1 98 ? 1.543 -8.427 -9.741 1.00 93.62 98 PHE A N 1
ATOM 761 C CA . PHE A 1 98 ? 1.197 -7.470 -8.688 1.00 93.62 98 PHE A CA 1
ATOM 762 C C . PHE A 1 98 ? -0.138 -6.775 -8.945 1.00 93.62 98 PHE A C 1
ATOM 764 O O . PHE A 1 98 ? -0.888 -6.558 -7.996 1.00 93.62 98 PHE A O 1
ATOM 771 N N . LYS A 1 99 ? -0.474 -6.463 -10.203 1.00 91.56 99 LYS A N 1
ATOM 772 C CA . LYS A 1 99 ? -1.804 -5.943 -10.558 1.00 91.56 99 LYS A CA 1
ATOM 773 C C . LYS A 1 99 ? -2.896 -6.941 -10.197 1.00 91.56 99 LYS A C 1
ATOM 775 O O . LYS A 1 99 ? -3.872 -6.544 -9.568 1.00 91.56 99 LYS A O 1
ATOM 780 N N . GLN A 1 100 ? -2.709 -8.214 -10.543 1.00 92.12 100 GLN A N 1
ATOM 781 C CA . GLN A 1 100 ? -3.672 -9.260 -10.213 1.00 92.12 100 GLN A CA 1
ATOM 782 C C . GLN A 1 100 ? -3.839 -9.394 -8.695 1.00 92.12 100 GLN A C 1
ATOM 784 O O . GLN A 1 100 ? -4.955 -9.305 -8.192 1.00 92.12 100 GLN A O 1
ATOM 789 N N . ALA A 1 101 ? -2.731 -9.485 -7.954 1.00 89.44 101 ALA A N 1
ATOM 790 C CA . ALA A 1 101 ? -2.762 -9.585 -6.495 1.00 89.44 101 ALA A CA 1
ATOM 791 C C . ALA A 1 101 ? -3.442 -8.376 -5.822 1.00 89.44 101 ALA A C 1
ATOM 793 O O . ALA A 1 101 ? -4.139 -8.531 -4.819 1.00 89.44 101 ALA A O 1
ATOM 794 N N . LEU A 1 102 ? -3.267 -7.167 -6.371 1.00 85.69 102 LEU A N 1
ATOM 795 C CA . LEU A 1 102 ? -3.939 -5.963 -5.878 1.00 85.69 102 LEU A CA 1
ATOM 796 C C . LEU A 1 102 ? -5.450 -5.999 -6.132 1.00 85.69 102 LEU A C 1
ATOM 798 O O . LEU A 1 102 ? -6.210 -5.605 -5.250 1.00 85.69 102 LEU A O 1
ATOM 802 N N . ILE A 1 103 ? -5.895 -6.476 -7.296 1.00 85.31 103 ILE A N 1
ATOM 803 C CA . ILE A 1 103 ? -7.326 -6.635 -7.599 1.00 85.31 103 ILE A CA 1
ATOM 804 C C . ILE A 1 103 ? -7.946 -7.669 -6.658 1.00 85.31 103 ILE A C 1
ATOM 806 O O . ILE A 1 103 ? -8.965 -7.388 -6.030 1.00 85.31 103 ILE A O 1
ATOM 810 N N . ASP A 1 104 ? -7.293 -8.817 -6.484 1.00 82.06 104 ASP A N 1
ATOM 811 C CA . ASP A 1 104 ? -7.775 -9.886 -5.606 1.00 82.06 104 ASP A CA 1
ATOM 812 C C . ASP A 1 104 ? -7.885 -9.417 -4.145 1.00 82.06 104 ASP A C 1
ATOM 814 O O . ASP A 1 104 ? -8.805 -9.817 -3.432 1.00 82.06 104 ASP A O 1
ATOM 818 N N . SER A 1 105 ? -6.992 -8.520 -3.704 1.00 73.19 105 SER A N 1
ATOM 819 C CA . SER A 1 105 ? -7.047 -7.922 -2.363 1.00 73.19 105 SER A CA 1
ATOM 820 C C . SER A 1 105 ? -8.231 -6.974 -2.139 1.00 73.19 105 SER A C 1
ATOM 822 O O . SER A 1 105 ? -8.586 -6.749 -0.989 1.00 73.19 105 SER A O 1
ATOM 824 N N . LYS A 1 106 ? -8.841 -6.438 -3.207 1.00 65.12 106 LYS A N 1
ATOM 825 C CA . LYS A 1 106 ? -10.030 -5.568 -3.138 1.00 65.12 106 LYS A CA 1
ATOM 826 C C . LYS A 1 106 ? -11.356 -6.327 -3.165 1.00 65.12 106 LYS A C 1
ATOM 828 O O . LYS A 1 106 ? -12.383 -5.751 -2.830 1.00 65.12 106 LYS A O 1
ATOM 833 N N . MET A 1 107 ? -11.357 -7.579 -3.630 1.00 51.09 107 MET A N 1
ATOM 834 C CA . MET A 1 107 ? -12.576 -8.393 -3.749 1.00 51.09 107 MET A CA 1
ATOM 835 C C . MET A 1 107 ? -12.878 -9.248 -2.505 1.00 51.09 107 MET A C 1
ATOM 837 O O . MET A 1 107 ? -13.870 -9.976 -2.508 1.00 51.09 107 MET A O 1
ATOM 841 N N . LYS A 1 108 ? -12.019 -9.207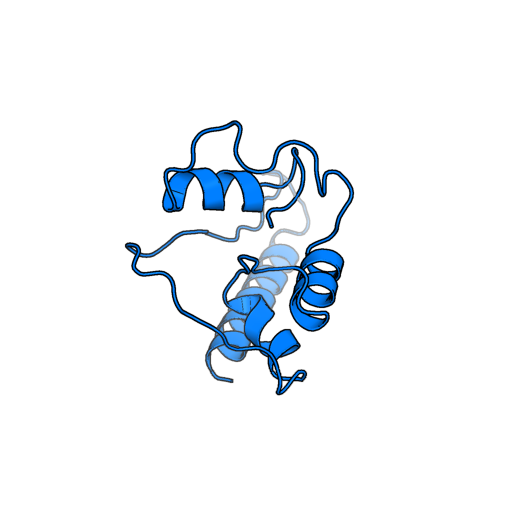 -1.482 1.00 45.44 108 LYS A N 1
ATOM 842 C CA . LYS A 1 108 ? -12.216 -9.859 -0.181 1.00 45.44 108 LYS A CA 1
ATOM 843 C C . LYS A 1 108 ? -12.598 -8.829 0.864 1.00 45.44 108 LYS A C 1
ATOM 845 O O . LYS A 1 108 ? -13.472 -9.173 1.685 1.00 45.44 108 LYS A O 1
#

Radius of gyration: 16.6 Å; chains: 1; bounding box: 33×32×43 Å

pLDDT: mean 82.79, std 10.78, range [45.44, 96.31]

Secondary structure (DSSP, 8-state):
--PPTT-HHHHHHHHHTT--TTTTSSS-TT--HHHHHHHHHTTS------GGGHHHHTT-TT-------SPSP---------TT-TTHHHHHHHHHHHHHHHHHHH--

Organism: Brevundimonas vesicularis (NCBI:txid41276)

Sequence (108 aa):
MLLGDGHCLRDHIMEVCKFQRNTGQDMFRDASLNTLVQLTLNNMGLTLVPEMALSQMSAYPNLKEIPLDAPTPHRTLAIITRPNYPRAADMNLLLDLFKQALIDSKMK

Foldseek 3Di:
DEEAPPDPRRVLCCVFVVDDPPPPHPDHNPPDPVNQLVCVLVVVDDDDDDLLCVLVVVVRPPDDDDDDPTDDDSDDDDDDDDPVDPVVVVVVVVVVVVVVSSVVSNVD